Protein AF-A0A8J3HW70-F1 (afdb_monomer)

Mean predicted aligned error: 7.38 Å

Secondary structure (DSSP, 8-state):
-HHHHHHHHHHHHHHHTTS---HHHHHH-SSHHHHHHHHHHHHHHHHHHHHHHHHHHH----S----

Nearest PDB structures (foldseek):
  8rmc-assembly1_C  TM=4.312E-01  e=7.978E+00  Escherichia coli BL21(DE3)

pLDDT: mean 87.05, std 14.6, range [45.16, 97.69]

Solvent-accessible surface area (backbone atoms only — not comparable to full-atom values): 4071 Å² total; per-residue (Å²): 118,70,63,68,55,49,52,58,49,52,54,52,48,36,52,75,56,67,65,64,74,57,67,69,47,56,73,73,34,97,44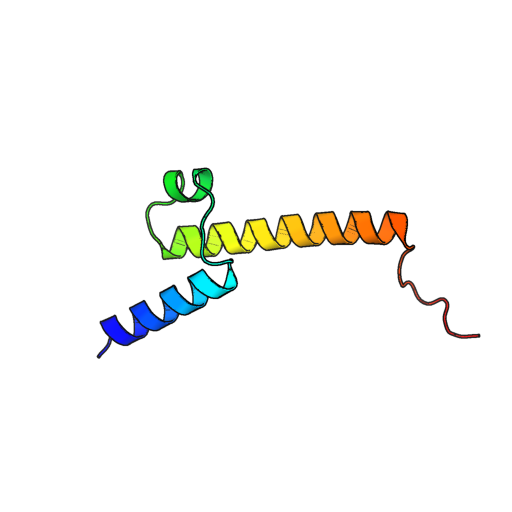,70,68,55,28,47,53,52,44,45,52,52,52,49,54,51,49,52,53,52,49,54,54,48,30,72,74,75,48,71,90,72,84,82,85,82,127

Radius of gyration: 17.62 Å; Cα contacts (8 Å, |Δi|>4): 25; chains: 1; bounding box: 34×27×50 Å

Structure (mmCIF, N/CA/C/O backbone):
data_AF-A0A8J3HW70-F1
#
_entry.id   AF-A0A8J3HW70-F1
#
loop_
_atom_site.group_PDB
_atom_site.id
_atom_site.type_symbol
_atom_site.label_atom_id
_atom_site.label_alt_id
_atom_site.label_comp_id
_atom_site.label_asym_id
_atom_site.label_entity_id
_atom_site.label_seq_id
_atom_site.pdbx_PDB_ins_code
_atom_site.Cartn_x
_atom_site.Cartn_y
_atom_site.Cartn_z
_atom_site.occupancy
_atom_site.B_iso_or_equiv
_atom_site.auth_seq_id
_atom_site.auth_comp_id
_atom_site.auth_asym_id
_atom_site.auth_atom_id
_atom_site.pdbx_PDB_model_num
ATOM 1 N N . MET A 1 1 ? 16.667 -15.199 -20.335 1.00 53.12 1 MET A N 1
ATOM 2 C CA . MET A 1 1 ? 16.272 -15.875 -19.075 1.00 53.12 1 MET A CA 1
ATOM 3 C C . MET A 1 1 ? 16.165 -14.891 -17.902 1.00 53.12 1 MET A C 1
ATOM 5 O O . MET A 1 1 ? 15.225 -15.014 -17.130 1.00 53.12 1 MET A O 1
ATOM 9 N N . SER A 1 2 ? 17.061 -13.903 -17.758 1.00 62.06 2 SER A N 1
ATOM 10 C CA . SER A 1 2 ? 17.029 -12.931 -16.646 1.00 62.06 2 SER A CA 1
ATOM 11 C C . SER A 1 2 ? 15.899 -11.892 -16.730 1.00 62.06 2 SER A C 1
ATOM 13 O O . SER A 1 2 ? 15.229 -11.664 -15.729 1.00 62.06 2 SER A O 1
ATOM 15 N N . THR A 1 3 ? 15.635 -11.314 -17.906 1.00 64.44 3 THR A N 1
ATOM 16 C CA . THR A 1 3 ? 14.596 -10.278 -18.104 1.00 64.44 3 THR A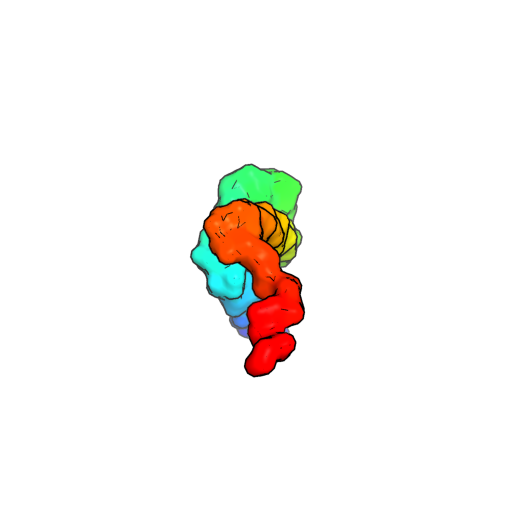 CA 1
ATOM 17 C C . THR A 1 3 ? 13.183 -10.806 -17.854 1.00 64.44 3 THR A C 1
ATOM 19 O O . THR A 1 3 ? 12.468 -10.252 -17.031 1.00 64.44 3 THR A O 1
ATOM 22 N N . ALA A 1 4 ? 12.851 -11.972 -18.415 1.00 69.06 4 ALA A N 1
ATOM 23 C CA . ALA A 1 4 ? 11.565 -12.642 -18.192 1.00 69.06 4 ALA A CA 1
ATOM 24 C C . ALA A 1 4 ? 11.312 -13.012 -16.716 1.00 69.06 4 ALA A C 1
ATOM 26 O O . ALA A 1 4 ? 10.171 -13.151 -16.287 1.00 69.06 4 ALA A O 1
ATOM 27 N N . THR A 1 5 ? 12.366 -13.195 -15.912 1.00 76.19 5 THR A N 1
ATOM 28 C CA . THR A 1 5 ? 12.214 -13.463 -14.471 1.00 76.19 5 THR A CA 1
ATOM 2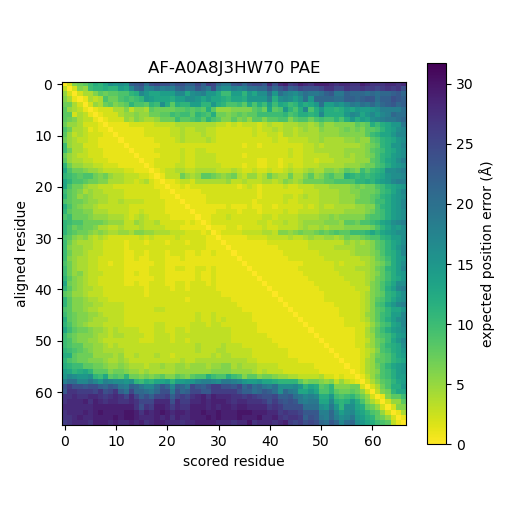9 C C . THR A 1 5 ? 11.926 -12.179 -13.691 1.00 76.19 5 THR A C 1
ATOM 31 O O . THR A 1 5 ? 11.239 -12.228 -12.675 1.00 76.19 5 THR A O 1
ATOM 34 N N . LEU A 1 6 ? 12.461 -11.040 -14.142 1.00 75.62 6 LEU A N 1
ATOM 35 C CA . LEU A 1 6 ? 12.219 -9.736 -13.530 1.00 75.62 6 LEU A CA 1
ATOM 36 C C . LEU A 1 6 ? 10.820 -9.217 -13.877 1.00 75.62 6 LEU A C 1
ATOM 38 O O . LEU A 1 6 ? 10.091 -8.845 -12.967 1.00 75.62 6 LEU A O 1
ATOM 42 N N . GLU A 1 7 ? 10.424 -9.289 -15.148 1.00 77.19 7 GLU A N 1
ATOM 43 C CA . GLU A 1 7 ? 9.082 -8.912 -15.620 1.00 77.19 7 GLU A CA 1
ATOM 44 C C . GLU A 1 7 ? 7.996 -9.663 -14.832 1.00 77.19 7 GLU A C 1
ATOM 46 O O . GLU A 1 7 ? 7.186 -9.038 -14.158 1.00 77.19 7 GLU A O 1
ATOM 51 N N . ASN A 1 8 ? 8.109 -10.993 -14.721 1.00 87.62 8 ASN A N 1
ATOM 52 C CA . ASN A 1 8 ? 7.186 -11.808 -13.918 1.00 87.62 8 ASN A CA 1
ATOM 53 C C . ASN A 1 8 ? 7.117 -11.419 -12.427 1.00 87.62 8 ASN A C 1
ATOM 55 O O . ASN A 1 8 ? 6.117 -11.686 -11.761 1.00 87.62 8 ASN A O 1
ATOM 59 N N . LYS A 1 9 ? 8.196 -10.870 -11.855 1.00 90.44 9 LYS A N 1
ATOM 60 C CA . LYS A 1 9 ? 8.199 -10.412 -10.456 1.00 90.44 9 LYS A CA 1
ATOM 61 C C . LYS A 1 9 ? 7.503 -9.064 -10.317 1.00 90.44 9 LYS A C 1
ATOM 63 O O . LYS A 1 9 ? 6.791 -8.872 -9.335 1.00 90.44 9 LYS A O 1
ATOM 68 N N . LEU A 1 10 ? 7.706 -8.159 -11.272 1.00 91.38 10 LEU A N 1
ATOM 69 C CA . LEU A 1 10 ? 7.067 -6.846 -11.277 1.00 91.38 10 LEU A CA 1
ATOM 70 C C . LEU A 1 10 ? 5.575 -6.950 -11.563 1.00 91.38 10 LEU A C 1
ATOM 72 O O . LEU A 1 10 ? 4.802 -6.294 -10.876 1.00 91.38 10 LEU A O 1
ATOM 76 N N . ASP A 1 11 ? 5.166 -7.846 -12.459 1.00 91.88 11 ASP A N 1
ATOM 77 C CA . ASP A 1 11 ? 3.751 -8.112 -12.731 1.00 91.88 11 ASP A CA 1
AT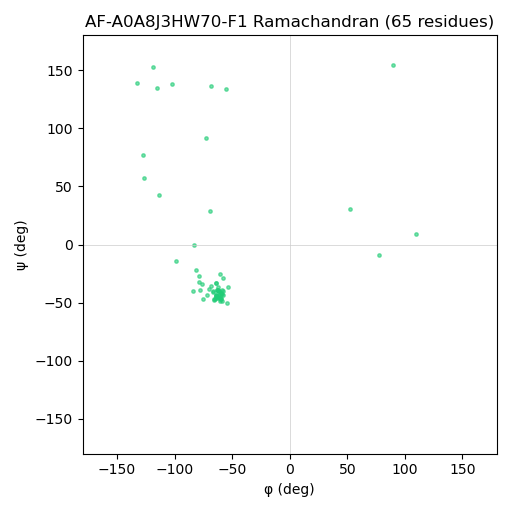OM 78 C C . ASP A 1 11 ? 3.030 -8.606 -11.470 1.00 91.88 11 ASP A C 1
ATOM 80 O O . ASP A 1 11 ? 2.004 -8.059 -11.070 1.00 91.88 11 ASP A O 1
ATOM 84 N N . LYS A 1 12 ? 3.623 -9.564 -10.749 1.00 94.12 12 LYS A N 1
ATOM 85 C CA . LYS A 1 12 ? 3.077 -10.026 -9.462 1.00 94.12 12 LYS A CA 1
ATOM 86 C C . LYS A 1 12 ? 3.048 -8.929 -8.404 1.00 94.12 12 LYS A C 1
ATOM 88 O O . LYS A 1 12 ? 2.117 -8.863 -7.609 1.00 94.12 12 LYS A O 1
ATOM 93 N N . ALA A 1 13 ? 4.075 -8.084 -8.352 1.00 94.81 13 ALA A N 1
ATOM 94 C CA . ALA A 1 13 ? 4.114 -6.988 -7.393 1.00 94.81 13 ALA A CA 1
ATOM 95 C C . ALA A 1 13 ? 3.052 -5.919 -7.716 1.00 94.81 13 ALA A C 1
ATOM 97 O O . ALA A 1 13 ? 2.417 -5.409 -6.797 1.00 94.81 13 ALA A O 1
ATOM 98 N N . MET A 1 14 ? 2.793 -5.661 -9.002 1.00 95.00 14 MET A N 1
ATOM 99 C CA . MET A 1 14 ? 1.679 -4.834 -9.472 1.00 95.00 14 MET A CA 1
ATOM 100 C C . MET A 1 14 ? 0.326 -5.406 -9.052 1.00 95.00 14 MET A C 1
ATOM 102 O O . MET A 1 14 ? -0.509 -4.671 -8.532 1.00 95.00 14 MET A O 1
ATOM 106 N N . GLU A 1 15 ? 0.106 -6.711 -9.224 1.00 94.94 15 GLU A N 1
ATOM 107 C CA . GLU A 1 15 ? -1.129 -7.371 -8.782 1.00 94.94 15 GLU A CA 1
ATOM 108 C C . GLU A 1 15 ? -1.358 -7.199 -7.273 1.00 94.94 15 GLU A C 1
ATOM 110 O O . GLU A 1 15 ? -2.466 -6.869 -6.850 1.00 94.94 15 GLU A O 1
ATOM 115 N N . LEU A 1 16 ? -0.307 -7.354 -6.460 1.00 94.56 16 LEU A N 1
ATOM 116 C CA . LEU A 1 16 ? -0.389 -7.230 -5.000 1.00 94.56 16 LEU A CA 1
ATOM 117 C C . LEU A 1 16 ? -0.764 -5.823 -4.526 1.00 94.56 16 LEU A C 1
ATOM 119 O O . LEU A 1 16 ? -1.443 -5.693 -3.508 1.00 94.56 16 LEU A O 1
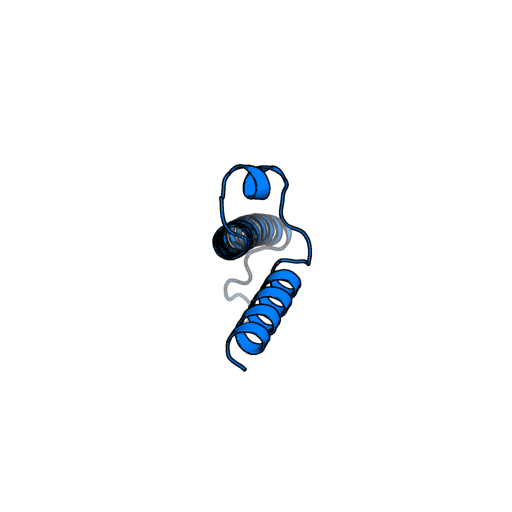ATOM 123 N N . VAL A 1 17 ? -0.344 -4.778 -5.242 1.00 94.75 17 VAL A N 1
ATOM 124 C CA . VAL A 1 17 ? -0.716 -3.395 -4.900 1.00 94.75 17 VAL A CA 1
ATOM 125 C C . VAL A 1 17 ? -2.085 -2.981 -5.452 1.00 94.75 17 VAL A C 1
ATOM 127 O O . VAL A 1 17 ? -2.531 -1.875 -5.163 1.00 94.75 17 VAL A O 1
ATOM 130 N N . GLY A 1 18 ? -2.780 -3.870 -6.177 1.00 91.56 18 GLY A N 1
ATOM 131 C CA . GLY A 1 18 ? -4.133 -3.644 -6.701 1.00 91.56 18 GLY A CA 1
ATOM 132 C C . GLY A 1 18 ? -4.217 -3.468 -8.221 1.00 91.56 18 GLY A C 1
ATOM 133 O O . GLY A 1 18 ? -5.275 -3.114 -8.735 1.00 91.56 18 GLY A O 1
ATOM 134 N N . GLY A 1 19 ? -3.124 -3.704 -8.952 1.00 88.00 19 GLY A N 1
ATOM 135 C CA . GLY A 1 19 ? -3.059 -3.667 -10.419 1.00 88.00 19 GLY A CA 1
ATOM 136 C C . GLY A 1 19 ? -3.001 -2.267 -11.039 1.00 88.00 19 GLY A C 1
ATOM 137 O O . GLY A 1 19 ? -2.734 -2.141 -12.232 1.00 88.00 19 GLY A O 1
ATOM 138 N N . LEU A 1 20 ? -3.205 -1.218 -10.242 1.00 91.38 20 LEU A N 1
ATOM 139 C CA . LEU A 1 20 ? -3.162 0.187 -10.642 1.00 91.38 20 LEU A CA 1
ATOM 140 C C . LEU A 1 20 ? -2.319 0.968 -9.629 1.00 91.38 20 LEU A C 1
ATOM 142 O O . LEU A 1 20 ? -2.415 0.727 -8.429 1.00 91.38 20 LEU A O 1
ATOM 146 N N . ILE A 1 21 ? -1.495 1.885 -10.132 1.00 94.44 21 ILE A N 1
ATOM 147 C CA . ILE A 1 21 ? -0.719 2.831 -9.322 1.00 94.44 21 ILE A CA 1
ATOM 148 C C . ILE A 1 21 ? -1.417 4.189 -9.389 1.00 94.44 21 ILE A C 1
ATOM 150 O O . ILE A 1 21 ? -1.850 4.598 -10.471 1.00 94.44 21 ILE A O 1
ATOM 154 N N . ASP A 1 22 ? -1.493 4.878 -8.255 1.00 95.62 22 ASP A N 1
ATOM 155 C CA . ASP A 1 22 ? -2.003 6.238 -8.158 1.00 95.62 22 ASP A CA 1
ATOM 156 C C . ASP A 1 22 ? -1.247 7.188 -9.117 1.00 95.62 22 ASP A C 1
ATOM 158 O O . ASP A 1 22 ? -0.010 7.147 -9.182 1.00 95.62 22 ASP A O 1
ATOM 162 N N . PRO A 1 23 ? -1.946 8.044 -9.887 1.00 95.12 23 PRO A N 1
ATOM 163 C CA . PRO A 1 23 ? -1.309 8.981 -10.810 1.00 95.12 23 PRO A CA 1
ATOM 164 C C . PRO A 1 23 ? -0.245 9.884 -10.169 1.00 95.12 23 PRO A C 1
ATOM 166 O O . PRO A 1 23 ? 0.788 10.125 -10.792 1.00 95.12 23 PRO A O 1
ATOM 169 N N . GLU A 1 24 ? -0.438 10.336 -8.928 1.00 96.19 24 GLU A N 1
ATOM 170 C CA . GLU A 1 24 ? 0.523 11.183 -8.213 1.00 96.19 24 GLU A CA 1
ATOM 171 C C . GLU A 1 24 ? 1.821 10.417 -7.919 1.00 96.19 24 GLU A C 1
ATOM 173 O O . GLU A 1 24 ? 2.927 10.931 -8.119 1.00 96.19 24 GLU A O 1
ATOM 178 N N . ILE A 1 25 ? 1.709 9.140 -7.542 1.00 94.88 25 ILE A N 1
ATOM 179 C CA . ILE A 1 25 ? 2.857 8.240 -7.371 1.00 94.88 25 ILE A CA 1
ATOM 180 C C . ILE A 1 25 ? 3.529 7.969 -8.724 1.00 94.88 25 ILE A C 1
ATOM 182 O O . ILE A 1 25 ? 4.760 7.963 -8.828 1.00 94.88 25 ILE A O 1
ATOM 186 N N . ALA A 1 26 ? 2.745 7.768 -9.784 1.00 94.62 26 ALA A N 1
ATOM 187 C CA . ALA A 1 26 ? 3.275 7.530 -11.121 1.00 94.62 26 ALA A CA 1
ATOM 188 C C . ALA A 1 26 ? 4.095 8.722 -11.649 1.00 94.62 26 ALA A C 1
ATOM 190 O O . ALA A 1 26 ? 5.124 8.512 -12.298 1.00 94.62 26 ALA A O 1
ATOM 191 N N . GLU A 1 27 ? 3.678 9.952 -11.345 1.00 95.19 27 GLU A N 1
ATOM 192 C CA . GLU A 1 27 ? 4.391 11.184 -11.703 1.00 95.19 27 GLU A CA 1
ATOM 193 C C . GLU A 1 27 ? 5.616 11.440 -10.811 1.00 95.19 27 GLU A C 1
ATOM 195 O O . GLU A 1 27 ? 6.642 11.924 -11.293 1.00 95.19 27 GLU A O 1
ATOM 200 N N . SER A 1 28 ? 5.544 11.064 -9.531 1.00 95.44 28 SER A N 1
ATOM 201 C CA . SER A 1 28 ? 6.588 11.349 -8.537 1.00 95.44 28 SER A CA 1
ATOM 202 C C . SER A 1 28 ? 7.799 10.416 -8.609 1.00 95.44 28 SER A C 1
ATOM 204 O O . SER A 1 28 ? 8.905 10.806 -8.225 1.00 95.44 28 SER A O 1
ATOM 206 N N . TYR A 1 29 ? 7.622 9.185 -9.100 1.00 94.69 29 TYR A N 1
ATOM 207 C CA . TYR A 1 29 ? 8.685 8.178 -9.126 1.00 94.69 29 TYR A CA 1
ATOM 208 C C . TYR A 1 29 ? 9.087 7.780 -10.557 1.00 94.69 29 TYR A C 1
ATOM 210 O O . TYR A 1 29 ? 8.227 7.502 -11.397 1.00 94.69 29 TYR A O 1
ATOM 218 N N . PRO A 1 30 ? 10.398 7.693 -10.859 1.00 90.94 30 PRO A N 1
ATOM 219 C CA . PRO A 1 30 ? 10.881 7.498 -12.227 1.00 90.94 30 PRO A CA 1
ATOM 220 C C . PRO A 1 30 ? 10.844 6.043 -12.717 1.00 90.94 30 PRO A C 1
ATOM 222 O O . PRO A 1 30 ? 10.855 5.823 -13.926 1.00 90.94 30 PRO A O 1
ATOM 225 N N . SER A 1 31 ? 10.819 5.049 -11.819 1.00 95.25 31 SER A N 1
ATOM 226 C CA . SER A 1 31 ? 10.811 3.624 -12.184 1.00 95.25 31 SER A CA 1
ATOM 227 C C . SER A 1 31 ? 9.556 2.911 -11.689 1.00 95.25 31 SER A C 1
ATOM 229 O O . SER A 1 31 ? 8.959 3.305 -10.685 1.00 95.25 31 SER A O 1
ATOM 231 N N . LEU A 1 32 ? 9.167 1.842 -12.386 1.00 93.94 32 LEU A N 1
ATOM 232 C CA . LEU A 1 32 ? 8.010 1.027 -12.017 1.00 93.94 32 LEU A CA 1
ATOM 233 C C . LEU A 1 32 ? 8.191 0.394 -10.631 1.00 93.94 32 LEU A C 1
ATOM 235 O O . LEU A 1 32 ? 7.262 0.391 -9.836 1.00 93.94 32 LEU A O 1
ATOM 239 N N . GLU A 1 33 ? 9.395 -0.072 -10.308 1.00 95.25 33 GLU A N 1
ATOM 240 C CA . GLU A 1 33 ? 9.725 -0.632 -8.996 1.00 95.25 33 GLU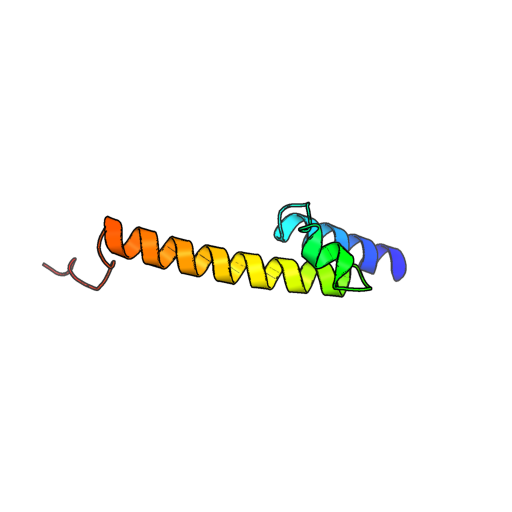 A CA 1
ATOM 241 C C . GLU A 1 33 ? 9.505 0.385 -7.879 1.00 95.25 33 GLU A C 1
ATOM 243 O O . GLU A 1 33 ? 8.875 0.071 -6.871 1.00 95.25 33 GLU A O 1
ATOM 248 N N . ALA A 1 34 ? 9.996 1.613 -8.069 1.00 95.75 34 ALA A N 1
ATOM 249 C CA . ALA A 1 34 ? 9.833 2.682 -7.092 1.00 95.75 34 ALA A CA 1
ATOM 250 C C . ALA A 1 34 ? 8.354 3.046 -6.901 1.00 95.75 34 ALA A C 1
ATOM 252 O O . ALA A 1 34 ? 7.911 3.227 -5.770 1.00 95.75 34 ALA A O 1
ATOM 253 N N . ARG A 1 35 ? 7.580 3.069 -7.991 1.00 97.19 35 ARG A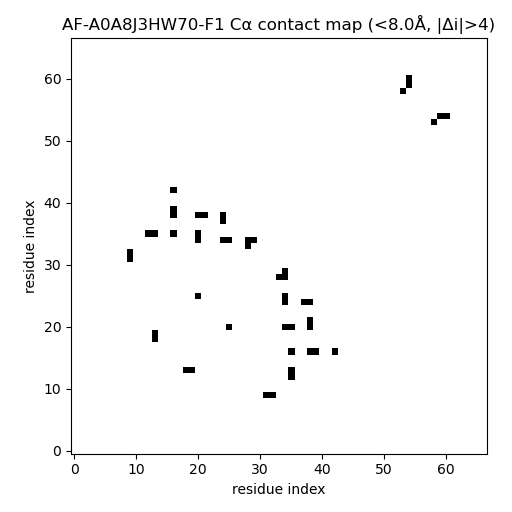 N 1
ATOM 254 C CA . ARG A 1 35 ? 6.132 3.304 -7.953 1.00 97.19 35 ARG A CA 1
ATOM 255 C C . ARG A 1 35 ? 5.376 2.200 -7.217 1.00 97.19 35 ARG A C 1
ATOM 257 O O . ARG A 1 35 ? 4.537 2.504 -6.381 1.00 97.19 35 ARG A O 1
ATOM 264 N N . ILE A 1 36 ? 5.691 0.932 -7.489 1.00 96.62 36 ILE A N 1
ATOM 265 C CA . ILE A 1 36 ? 5.085 -0.218 -6.799 1.00 96.62 36 ILE A CA 1
ATOM 266 C C . ILE A 1 36 ? 5.368 -0.144 -5.298 1.00 96.62 36 ILE A C 1
ATOM 268 O O . ILE A 1 36 ? 4.463 -0.334 -4.490 1.00 96.62 36 ILE A O 1
ATOM 272 N N . LEU A 1 37 ? 6.614 0.147 -4.911 1.00 96.62 37 LEU A N 1
ATOM 273 C CA . LEU A 1 37 ? 6.986 0.269 -3.501 1.00 96.62 37 LEU A CA 1
ATOM 274 C C . LEU A 1 37 ? 6.264 1.436 -2.820 1.00 96.62 37 LEU A C 1
ATOM 276 O O . LEU A 1 37 ? 5.761 1.267 -1.713 1.00 96.62 37 LEU A O 1
ATOM 280 N N . ALA A 1 38 ? 6.176 2.591 -3.481 1.00 97.44 38 ALA A N 1
ATOM 281 C CA . ALA A 1 38 ? 5.436 3.737 -2.967 1.00 97.44 38 ALA A CA 1
ATOM 282 C C . ALA A 1 38 ? 3.938 3.425 -2.804 1.00 97.44 38 ALA A C 1
ATOM 284 O O . ALA A 1 38 ? 3.384 3.675 -1.735 1.00 97.44 38 ALA A O 1
ATOM 285 N N . GLN A 1 39 ? 3.311 2.783 -3.797 1.00 97.69 39 GLN A N 1
ATOM 286 C CA . GLN A 1 39 ? 1.910 2.361 -3.705 1.00 97.69 39 GLN A CA 1
ATOM 287 C C . GLN A 1 39 ? 1.688 1.361 -2.566 1.00 97.69 39 GLN A C 1
ATOM 289 O O . GLN A 1 39 ? 0.691 1.431 -1.852 1.00 97.69 39 GLN A O 1
ATOM 294 N N . ALA A 1 40 ? 2.619 0.423 -2.367 1.00 97.31 40 ALA A N 1
ATOM 295 C CA . ALA A 1 40 ? 2.531 -0.543 -1.278 1.00 97.31 40 ALA A CA 1
ATOM 296 C C . ALA A 1 40 ? 2.553 0.139 0.100 1.00 97.31 40 ALA A C 1
ATOM 298 O O . ALA A 1 40 ? 1.799 -0.265 0.985 1.00 97.31 40 ALA A O 1
ATOM 299 N N . LEU A 1 41 ? 3.384 1.171 0.279 1.00 97.38 41 LEU A N 1
ATOM 300 C CA . LEU A 1 41 ? 3.438 1.944 1.522 1.00 97.38 41 LEU A CA 1
ATOM 301 C C . LEU A 1 41 ? 2.138 2.713 1.761 1.00 97.38 41 LEU A C 1
ATOM 303 O O . LEU A 1 41 ? 1.565 2.614 2.844 1.00 97.38 41 LEU A O 1
ATOM 307 N N . GLU A 1 42 ? 1.623 3.397 0.740 1.00 97.19 42 GLU A N 1
ATOM 308 C CA . GLU A 1 42 ? 0.344 4.103 0.835 1.00 97.19 42 GLU A CA 1
ATOM 309 C C . GLU A 1 42 ? -0.807 3.144 1.184 1.00 97.19 42 GLU A C 1
ATOM 311 O O . GLU A 1 42 ? -1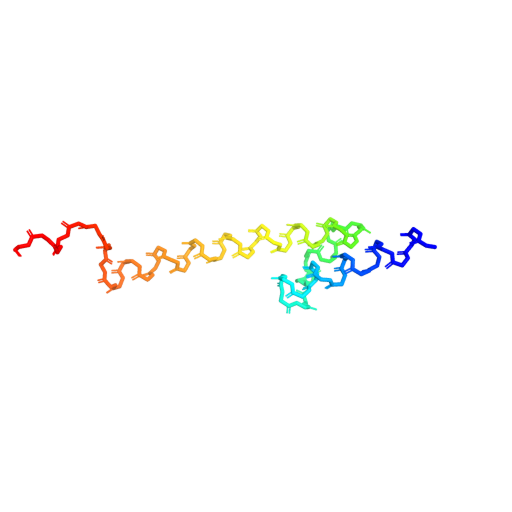.621 3.425 2.067 1.00 97.19 42 GLU A O 1
ATOM 316 N N . ASN A 1 43 ? -0.840 1.960 0.564 1.00 96.75 43 ASN A N 1
ATOM 317 C CA . ASN A 1 43 ? -1.835 0.935 0.871 1.00 96.75 43 ASN A CA 1
ATOM 318 C C . ASN A 1 43 ? -1.793 0.520 2.352 1.00 96.75 43 ASN A C 1
ATOM 320 O O . ASN A 1 43 ? -2.851 0.324 2.956 1.00 96.75 43 ASN A O 1
ATOM 324 N N . VAL A 1 44 ? -0.599 0.402 2.946 1.00 97.12 44 VAL A N 1
ATOM 325 C CA . VAL A 1 44 ? -0.433 0.105 4.379 1.00 97.12 44 VAL A CA 1
ATOM 326 C C . VAL A 1 44 ? -0.962 1.253 5.234 1.00 97.12 44 VAL A C 1
ATOM 328 O O . VAL A 1 44 ? -1.752 1.008 6.141 1.00 97.12 44 VAL A O 1
ATOM 331 N N . GLU A 1 45 ? -0.606 2.499 4.926 1.00 97.31 45 GLU A N 1
ATOM 332 C CA . GLU A 1 45 ? -1.089 3.666 5.675 1.00 97.31 45 GLU A CA 1
ATOM 333 C C . GLU A 1 45 ? -2.620 3.786 5.638 1.00 97.31 45 GLU A C 1
ATOM 335 O O . GLU A 1 45 ? -3.270 4.041 6.661 1.00 97.31 45 GLU A O 1
ATOM 340 N N . ILE A 1 46 ? -3.223 3.545 4.470 1.00 96.31 46 ILE A N 1
ATOM 341 C CA . ILE A 1 46 ? -4.679 3.502 4.303 1.00 96.31 46 ILE A CA 1
ATOM 342 C C . ILE A 1 46 ? -5.274 2.357 5.125 1.00 96.31 46 ILE A C 1
ATOM 344 O O . ILE A 1 46 ? -6.281 2.557 5.813 1.00 96.31 46 ILE A O 1
ATOM 348 N N . ALA A 1 47 ? -4.678 1.164 5.069 1.00 96.50 47 ALA A N 1
ATOM 349 C CA . ALA A 1 47 ? -5.144 0.007 5.822 1.00 96.50 47 ALA A CA 1
ATOM 350 C C . ALA A 1 47 ? -5.090 0.257 7.335 1.00 96.50 47 ALA A C 1
ATOM 352 O O . ALA A 1 47 ? -6.065 -0.026 8.029 1.00 96.50 47 ALA A O 1
ATOM 353 N N . GLU A 1 48 ? -4.012 0.852 7.846 1.00 96.75 48 GLU A N 1
ATOM 354 C CA . GLU A 1 48 ? -3.883 1.213 9.258 1.00 96.75 48 GLU A CA 1
ATOM 355 C C . GLU A 1 48 ? -4.912 2.259 9.686 1.00 96.75 48 GLU A C 1
ATOM 357 O O . GLU A 1 48 ? -5.532 2.129 10.745 1.00 96.75 48 GLU A O 1
ATOM 362 N N . ARG A 1 49 ? -5.135 3.294 8.866 1.00 96.88 49 ARG A N 1
ATOM 363 C CA . ARG A 1 49 ? -6.160 4.306 9.150 1.00 96.88 49 ARG A CA 1
ATOM 364 C C . ARG A 1 49 ? -7.543 3.668 9.230 1.00 96.88 49 ARG A C 1
ATOM 366 O O . ARG A 1 49 ? -8.255 3.884 10.210 1.00 96.88 49 ARG A O 1
ATOM 373 N N . ARG A 1 50 ? -7.889 2.841 8.238 1.00 96.50 50 ARG A N 1
ATOM 374 C CA . ARG A 1 50 ? -9.156 2.098 8.203 1.00 96.50 50 ARG A CA 1
ATOM 375 C C . ARG A 1 50 ? -9.292 1.173 9.404 1.00 96.50 50 ARG A C 1
ATOM 377 O O . ARG A 1 50 ? -10.354 1.137 10.011 1.00 96.50 50 ARG A O 1
ATOM 384 N N . LEU A 1 51 ? -8.226 0.470 9.787 1.00 94.56 51 LEU A N 1
ATOM 385 C CA . LEU A 1 51 ? -8.223 -0.396 10.963 1.00 94.56 51 LEU A CA 1
ATOM 386 C C . LEU A 1 51 ? -8.558 0.394 12.233 1.00 94.56 51 LEU A C 1
ATOM 388 O O . LEU A 1 51 ? -9.453 -0.008 12.970 1.00 94.56 51 LEU A O 1
ATOM 392 N N . ARG A 1 52 ? -7.911 1.544 12.456 1.00 93.56 52 ARG A N 1
ATOM 393 C CA . ARG A 1 52 ? -8.191 2.405 13.619 1.00 93.56 52 ARG A CA 1
ATOM 394 C C . ARG A 1 52 ? -9.618 2.944 13.618 1.00 93.56 52 ARG A C 1
ATOM 396 O O . ARG A 1 52 ? -10.235 3.059 14.673 1.00 93.56 52 ARG A O 1
ATOM 403 N N . GLU A 1 53 ? -10.146 3.315 12.456 1.00 95.25 53 GLU A N 1
ATOM 404 C CA . GLU A 1 53 ? -11.542 3.745 12.325 1.00 95.25 53 GLU A CA 1
ATOM 405 C C . GLU A 1 53 ? -12.509 2.608 12.660 1.00 95.25 53 GLU A C 1
ATOM 407 O O . GLU A 1 53 ? -13.443 2.808 13.432 1.00 95.25 53 GLU A O 1
ATOM 412 N N . ILE A 1 54 ? -12.245 1.400 12.161 1.00 93.81 54 ILE A N 1
ATOM 413 C CA . ILE A 1 54 ? -13.036 0.207 12.474 1.00 93.81 54 ILE A CA 1
ATOM 414 C C . ILE A 1 54 ? -12.972 -0.105 13.974 1.00 93.81 54 ILE A C 1
ATOM 416 O O . ILE A 1 54 ? -14.014 -0.329 14.580 1.00 93.81 54 ILE A O 1
ATOM 420 N N . GLN A 1 55 ? -11.792 -0.049 14.595 1.00 92.25 55 GLN A N 1
ATOM 421 C CA . GLN A 1 55 ? -11.617 -0.244 16.040 1.00 92.25 55 GLN A CA 1
ATOM 422 C C . GLN A 1 55 ? -12.419 0.769 16.865 1.00 92.25 55 GLN A C 1
ATOM 424 O O . GLN A 1 55 ? -13.043 0.405 17.855 1.00 92.25 55 GLN A O 1
ATOM 429 N N . LYS A 1 56 ? -12.491 2.035 16.436 1.00 91.56 56 LYS A N 1
ATOM 430 C CA . LYS A 1 56 ? -13.343 3.038 17.102 1.00 91.56 56 LYS A CA 1
ATOM 431 C C . LYS A 1 56 ? -14.834 2.708 17.018 1.00 91.56 56 LYS A C 1
ATOM 433 O O . LYS A 1 56 ? -15.579 3.079 17.919 1.00 91.56 56 LYS A O 1
ATOM 438 N N . LEU A 1 57 ? -15.273 2.077 15.929 1.00 92.69 57 LEU A N 1
ATOM 439 C CA . LEU A 1 57 ? -16.682 1.753 15.688 1.00 92.69 57 LEU A CA 1
ATOM 440 C C . LEU A 1 57 ? -17.109 0.446 16.361 1.00 92.69 57 LEU A C 1
ATOM 442 O O . LEU A 1 57 ? -18.223 0.357 16.869 1.00 92.69 57 LEU A O 1
ATOM 446 N N . VAL A 1 58 ? -16.244 -0.566 16.333 1.00 92.69 58 VAL A N 1
ATOM 447 C CA . VAL A 1 58 ? -16.539 -1.935 16.789 1.00 92.69 58 VAL A CA 1
ATOM 448 C C . VAL A 1 58 ? -16.021 -2.190 18.212 1.00 92.69 58 VAL A C 1
ATOM 450 O O . VAL A 1 58 ? -16.456 -3.139 18.858 1.00 92.69 58 VAL A O 1
ATOM 453 N N . GLY A 1 59 ? -15.154 -1.315 18.729 1.00 79.88 59 GLY A N 1
ATOM 454 C CA . GLY A 1 59 ? -14.366 -1.547 19.937 1.00 79.88 59 GLY A CA 1
ATOM 455 C C . GLY A 1 59 ? -13.032 -2.217 19.603 1.00 79.88 59 GLY A C 1
ATOM 456 O O . GLY A 1 59 ? -12.893 -2.893 18.579 1.00 79.88 59 GLY A O 1
ATOM 457 N N . ASP A 1 60 ? -12.027 -2.016 20.456 1.00 69.44 60 ASP A N 1
ATOM 458 C CA . ASP A 1 60 ? -10.777 -2.765 20.348 1.00 69.44 60 ASP A CA 1
ATOM 459 C C . ASP A 1 60 ? -11.046 -4.233 20.692 1.00 69.44 60 ASP A C 1
ATOM 461 O O . ASP A 1 60 ? -11.677 -4.535 21.703 1.00 69.44 60 ASP A O 1
ATOM 465 N N . PHE A 1 61 ? -10.494 -5.167 19.912 1.00 63.91 61 PHE A N 1
ATOM 466 C CA . PHE A 1 61 ? -10.455 -6.599 20.257 1.00 63.91 61 PHE A CA 1
ATOM 467 C C . PHE A 1 61 ? -9.508 -6.891 21.445 1.00 63.91 61 PHE A C 1
ATOM 469 O O . PHE A 1 61 ? -8.903 -7.959 21.529 1.00 63.91 61 PHE A O 1
ATOM 476 N N . SER A 1 62 ? -9.336 -5.922 22.344 1.00 56.81 62 SER A N 1
ATOM 477 C CA . SER A 1 62 ? -8.517 -6.009 23.541 1.00 56.81 62 SER A CA 1
ATOM 478 C C . SER A 1 62 ? -9.217 -6.898 24.570 1.00 56.81 62 SER A C 1
ATOM 480 O O . SER A 1 62 ? -10.016 -6.423 25.364 1.00 56.81 62 SER A O 1
ATOM 482 N N . GLU A 1 63 ? -8.906 -8.193 24.535 1.00 53.91 63 GLU A N 1
ATOM 483 C CA . GLU A 1 63 ? -8.844 -9.083 25.709 1.00 53.91 63 GLU A CA 1
ATOM 484 C C . GLU A 1 63 ? -10.058 -9.158 26.669 1.00 53.91 63 GLU A C 1
ATOM 486 O O . GLU A 1 63 ? -9.885 -9.499 27.833 1.00 53.91 63 GLU A O 1
ATOM 491 N N . GLU A 1 64 ? -11.301 -8.962 26.220 1.00 55.78 64 GLU A N 1
ATOM 492 C CA . GLU A 1 64 ? -12.502 -9.232 27.048 1.00 55.78 64 GLU A CA 1
ATOM 493 C C . GLU A 1 64 ? -13.364 -10.398 26.527 1.00 55.78 64 GLU A C 1
ATOM 495 O O . GLU A 1 64 ? -14.592 -10.361 26.541 1.00 55.78 64 GLU A O 1
ATOM 500 N N . VAL A 1 65 ? -12.721 -11.492 26.104 1.00 56.06 65 VAL A N 1
ATOM 501 C CA . VAL A 1 65 ? -13.369 -12.820 26.040 1.00 56.06 65 VAL A CA 1
ATOM 502 C C . VAL A 1 65 ? -12.519 -13.841 26.802 1.00 56.06 65 VAL A C 1
ATOM 504 O O . VAL A 1 65 ? -12.054 -14.843 26.268 1.00 56.06 65 VAL A O 1
ATOM 507 N N . LEU A 1 66 ? -12.286 -13.548 28.079 1.00 48.16 66 LEU A N 1
ATOM 508 C CA . LEU A 1 66 ? -11.949 -14.526 29.111 1.00 48.16 66 LEU A CA 1
ATOM 509 C C . LEU A 1 66 ? -12.928 -14.295 30.269 1.00 48.16 66 LEU A C 1
ATOM 511 O O . LEU A 1 66 ? -12.592 -13.655 31.262 1.00 48.16 66 LEU A O 1
ATOM 515 N N . ILE A 1 67 ? -14.166 -14.762 30.092 1.00 45.16 67 ILE A N 1
ATOM 516 C CA . ILE A 1 67 ? -15.118 -14.992 31.187 1.00 45.16 67 ILE A CA 1
ATOM 517 C C . ILE A 1 67 ? -15.343 -16.497 31.269 1.00 45.16 6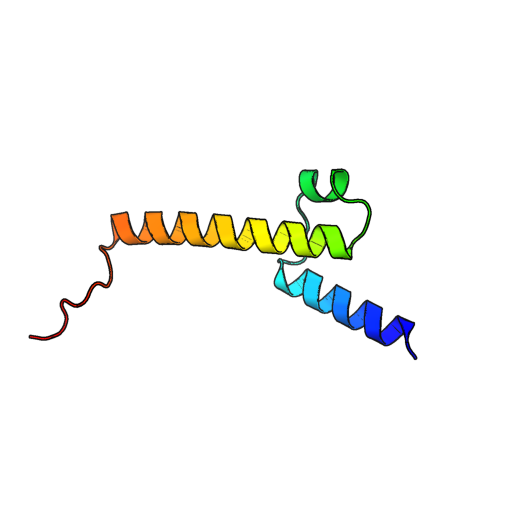7 ILE A C 1
ATOM 519 O O . ILE A 1 67 ? -15.592 -17.095 30.197 1.00 45.16 67 ILE A O 1
#

Sequence (67 aa):
MSTATLENKLDKAMELVGGLIDPEIAESYPSLEARILAQALENVEIAERRLREIQKLVGDFSEEVLI

Organism: NCBI:txid2778364

Foldseek 3Di:
DVVVVVVVVLCVLCVVLPVDFDPVLVVVDDDSVSRSVVSVVVVVVVVVVVVVVVCVVVPPPPDPPPD